Protein AF-A0A497MRI5-F1 (afdb_monomer_lite)

Foldseek 3Di:
DPPVVVVPPDDPDDDDDDAAADAPVRVVCVQVDPPDPPCPPPPRFDKDWDWDWDDDLFKIKTWIWIAGPVPRGIHTHDIDIDTNLPDDADDPPFDFPDAGPNRGTDTDD

Structure (mmCIF, N/CA/C/O backbone):
data_AF-A0A497MRI5-F1
#
_entry.id   AF-A0A497MRI5-F1
#
loop_
_atom_site.group_PDB
_atom_site.id
_atom_site.type_symbol
_atom_site.label_atom_id
_atom_site.label_alt_id
_atom_site.label_comp_id
_atom_site.label_asym_id
_atom_site.label_entity_id
_atom_site.label_seq_id
_atom_site.pdbx_PDB_ins_code
_atom_site.Cartn_x
_atom_site.Cartn_y
_atom_site.Cartn_z
_atom_site.occupancy
_atom_site.B_iso_or_equiv
_atom_site.auth_seq_id
_atom_site.auth_comp_id
_atom_site.auth_asym_id
_atom_site.auth_atom_id
_atom_site.pdbx_PDB_model_num
ATOM 1 N N . MET A 1 1 ? 37.803 -20.830 4.221 1.00 51.84 1 MET A N 1
ATOM 2 C CA . MET A 1 1 ? 37.446 -19.398 4.041 1.00 51.84 1 MET A CA 1
ATOM 3 C C . MET A 1 1 ? 36.395 -18.885 5.052 1.00 51.84 1 MET A C 1
ATOM 5 O O . MET A 1 1 ? 35.611 -18.009 4.712 1.00 51.84 1 MET A O 1
ATOM 9 N N . GLY A 1 2 ? 36.358 -19.383 6.301 1.00 57.72 2 GLY A N 1
ATOM 10 C CA . GLY A 1 2 ? 35.279 -19.055 7.261 1.00 57.72 2 GLY A CA 1
ATOM 11 C C . GLY A 1 2 ? 35.704 -18.328 8.544 1.00 57.72 2 GLY A C 1
ATOM 12 O O . GLY A 1 2 ? 34.885 -17.632 9.135 1.00 57.72 2 GLY A O 1
ATOM 13 N N . LEU A 1 3 ? 36.970 -18.440 8.966 1.00 59.44 3 LEU A N 1
ATOM 14 C CA . LEU A 1 3 ? 37.416 -17.899 10.257 1.00 59.44 3 LEU A CA 1
ATOM 15 C C . LEU A 1 3 ? 37.659 -16.377 10.224 1.00 59.44 3 LEU A C 1
ATOM 17 O O . LEU A 1 3 ? 37.223 -15.681 11.131 1.00 59.44 3 LEU A O 1
ATOM 21 N N . LEU A 1 4 ? 38.257 -15.832 9.153 1.00 57.69 4 LEU A N 1
ATOM 22 C CA . LEU A 1 4 ? 38.588 -14.396 9.061 1.00 57.69 4 LEU A CA 1
ATOM 23 C C . LEU A 1 4 ? 37.367 -13.466 8.913 1.00 57.69 4 LEU A C 1
ATOM 25 O O . LEU A 1 4 ? 37.407 -12.326 9.365 1.00 57.69 4 LEU A O 1
ATOM 29 N N . ARG A 1 5 ? 36.263 -13.929 8.306 1.00 56.47 5 ARG A N 1
ATOM 30 C CA . ARG A 1 5 ? 35.058 -13.095 8.094 1.00 56.47 5 ARG A CA 1
ATOM 31 C C . ARG A 1 5 ? 34.326 -12.754 9.394 1.00 56.47 5 ARG A C 1
ATOM 33 O O . ARG A 1 5 ? 33.624 -11.749 9.445 1.00 56.47 5 ARG A O 1
ATOM 40 N N . ARG A 1 6 ? 34.490 -13.574 10.437 1.00 55.78 6 ARG A N 1
ATOM 41 C CA . ARG A 1 6 ? 33.770 -13.443 11.711 1.00 55.78 6 ARG A CA 1
ATOM 42 C C . ARG A 1 6 ? 34.380 -12.383 12.640 1.00 55.78 6 ARG A C 1
ATOM 44 O O . ARG A 1 6 ? 33.650 -11.802 13.431 1.00 55.78 6 ARG A O 1
ATOM 51 N N . PHE A 1 7 ? 35.674 -12.086 12.493 1.00 58.25 7 PHE A N 1
ATOM 52 C CA . PHE A 1 7 ? 36.397 -11.108 13.322 1.00 58.25 7 PHE A CA 1
ATOM 53 C C . PHE A 1 7 ? 36.342 -9.664 12.797 1.00 58.25 7 PHE A C 1
ATOM 55 O O . PHE A 1 7 ? 36.691 -8.739 13.517 1.00 58.25 7 PHE A O 1
ATOM 62 N N . ILE A 1 8 ? 35.880 -9.456 11.561 1.00 62.56 8 ILE A N 1
ATOM 63 C CA . ILE A 1 8 ? 35.931 -8.158 10.862 1.00 62.56 8 ILE A CA 1
ATOM 64 C C . ILE A 1 8 ? 34.551 -7.481 10.729 1.00 62.56 8 ILE A C 1
ATOM 66 O O . ILE A 1 8 ? 34.425 -6.424 10.119 1.00 62.56 8 ILE A O 1
ATOM 70 N N . GLY A 1 9 ? 33.490 -8.051 11.317 1.00 60.62 9 GLY A N 1
ATOM 71 C CA . GLY A 1 9 ? 32.158 -7.420 11.331 1.00 60.62 9 GLY A CA 1
ATOM 72 C C . GLY A 1 9 ? 31.563 -7.166 9.938 1.00 60.62 9 GLY A C 1
ATOM 73 O O . GLY A 1 9 ? 30.596 -6.420 9.796 1.00 60.62 9 GLY A O 1
ATOM 74 N N . TRP A 1 10 ? 32.128 -7.775 8.892 1.00 63.03 10 TRP A N 1
ATOM 75 C CA . TRP A 1 10 ? 31.765 -7.507 7.507 1.00 63.03 10 TRP A CA 1
ATOM 76 C C . TRP A 1 10 ? 30.612 -8.410 7.080 1.00 63.03 10 TRP A C 1
ATOM 78 O O . TRP A 1 10 ? 30.766 -9.356 6.303 1.00 63.03 10 TRP A O 1
ATOM 88 N N . SER A 1 11 ? 29.428 -8.108 7.606 1.00 69.56 11 SER A N 1
ATOM 89 C CA . SER A 1 11 ? 28.192 -8.449 6.916 1.00 69.56 11 SER A CA 1
ATOM 90 C C . SER A 1 11 ? 27.998 -7.453 5.761 1.00 69.56 11 SER A C 1
ATOM 92 O O . SER A 1 11 ? 28.283 -6.259 5.910 1.00 69.56 11 SER A O 1
ATOM 94 N N . PRO A 1 12 ? 27.578 -7.900 4.565 1.00 76.81 12 PRO A N 1
ATOM 95 C CA . PRO A 1 12 ? 27.206 -6.968 3.511 1.00 76.81 12 PRO A CA 1
ATOM 96 C C . PRO A 1 12 ? 26.061 -6.092 4.027 1.00 76.81 12 PRO A C 1
ATOM 98 O O . PRO A 1 12 ? 25.028 -6.602 4.463 1.00 76.81 12 PRO A O 1
ATOM 101 N N . LYS A 1 13 ? 26.258 -4.768 4.008 1.00 80.12 13 LYS A N 1
ATOM 102 C CA . LYS A 1 13 ? 25.221 -3.824 4.436 1.00 80.12 13 LYS A CA 1
ATOM 103 C C . LYS A 1 13 ? 23.958 -4.054 3.592 1.00 80.12 13 LYS A C 1
ATOM 105 O O . LYS A 1 13 ? 24.081 -4.190 2.370 1.00 80.12 13 LYS A O 1
ATOM 110 N N . PRO A 1 14 ? 22.762 -4.082 4.204 1.00 84.56 14 PRO A N 1
ATOM 111 C CA . PRO A 1 14 ? 21.521 -4.240 3.460 1.00 84.56 14 PRO A CA 1
ATOM 112 C C . PRO A 1 14 ? 21.411 -3.138 2.400 1.00 84.56 14 PRO A C 1
ATOM 114 O O . PRO A 1 14 ? 21.578 -1.952 2.694 1.00 84.56 14 PRO A O 1
ATOM 117 N N . ARG A 1 15 ? 21.161 -3.529 1.147 1.00 83.00 15 ARG A N 1
ATOM 118 C CA . ARG A 1 15 ? 20.948 -2.584 0.045 1.00 83.00 15 ARG A CA 1
ATOM 119 C C . ARG A 1 15 ? 19.470 -2.221 0.020 1.00 83.00 15 ARG A C 1
ATOM 121 O O . ARG A 1 15 ? 18.628 -3.073 -0.241 1.00 83.00 15 ARG A O 1
ATOM 128 N N . ILE A 1 16 ? 19.157 -0.960 0.301 1.00 84.12 16 ILE A N 1
ATOM 129 C CA . ILE A 1 16 ? 17.787 -0.452 0.209 1.00 84.12 16 ILE A CA 1
ATOM 130 C C . ILE A 1 16 ? 17.497 -0.159 -1.263 1.00 84.12 16 ILE A C 1
ATOM 132 O O . ILE A 1 16 ? 18.131 0.716 -1.856 1.00 84.12 16 ILE A O 1
ATOM 136 N N . ALA A 1 17 ? 16.543 -0.881 -1.849 1.00 81.00 17 ALA A N 1
ATOM 137 C CA . ALA A 1 17 ? 16.030 -0.557 -3.173 1.00 81.00 17 ALA A CA 1
ATOM 138 C C . ALA A 1 17 ? 15.323 0.807 -3.124 1.00 81.00 17 ALA A C 1
ATOM 140 O O . ALA A 1 17 ? 14.492 1.054 -2.248 1.00 81.00 17 ALA A O 1
ATOM 141 N N . ARG A 1 18 ? 15.673 1.707 -4.047 1.00 82.94 18 ARG A N 1
ATOM 142 C CA . ARG A 1 18 ? 15.008 3.004 -4.200 1.00 82.94 18 ARG A CA 1
ATOM 143 C C . ARG A 1 18 ? 14.153 2.970 -5.454 1.00 82.94 18 ARG A C 1
ATOM 145 O O . ARG A 1 18 ? 14.677 2.765 -6.544 1.00 82.94 18 ARG A O 1
ATOM 152 N N . THR A 1 19 ? 12.861 3.200 -5.281 1.00 84.56 19 THR A N 1
ATOM 153 C CA . THR A 1 19 ? 11.894 3.233 -6.378 1.00 84.56 19 THR A CA 1
ATOM 154 C C . THR A 1 19 ? 11.515 4.686 -6.655 1.00 84.56 19 THR A C 1
ATOM 156 O O . THR A 1 19 ? 11.146 5.387 -5.707 1.00 84.56 19 THR A O 1
ATOM 159 N N . PRO A 1 20 ? 11.619 5.174 -7.903 1.00 87.44 20 PRO A N 1
ATOM 160 C CA . PRO A 1 20 ? 11.200 6.530 -8.232 1.00 87.44 20 PRO A CA 1
ATOM 161 C C . PRO A 1 20 ? 9.675 6.671 -8.142 1.00 87.44 20 PRO A C 1
ATOM 163 O O . PRO A 1 20 ? 8.930 5.732 -8.447 1.00 87.44 20 PRO A O 1
ATOM 166 N N . TYR A 1 21 ? 9.225 7.860 -7.735 1.00 88.94 21 TYR A N 1
ATOM 167 C CA . TYR A 1 21 ? 7.825 8.252 -7.868 1.00 88.94 21 TYR A CA 1
ATOM 168 C C . TYR A 1 21 ? 7.581 8.767 -9.281 1.00 88.94 21 TYR A C 1
ATOM 170 O O . TYR A 1 21 ? 8.347 9.601 -9.759 1.00 88.94 21 TYR A O 1
ATOM 178 N N . VAL A 1 22 ? 6.527 8.281 -9.931 1.00 86.38 22 VAL A N 1
ATOM 179 C CA . VAL A 1 22 ? 6.146 8.698 -11.286 1.00 86.38 22 VAL A CA 1
ATOM 180 C C . VAL A 1 22 ? 4.642 8.905 -11.330 1.00 86.38 22 VAL A C 1
ATOM 182 O O . VAL A 1 22 ? 3.881 8.128 -10.754 1.00 86.38 22 VAL A O 1
ATOM 185 N N . SER A 1 23 ? 4.201 9.968 -11.997 1.00 82.75 23 SER A N 1
ATOM 186 C CA . SER A 1 23 ? 2.771 10.222 -12.151 1.00 82.75 23 SER A CA 1
ATOM 187 C C . SER A 1 23 ? 2.142 9.243 -13.148 1.00 82.75 23 SER A C 1
ATOM 189 O O . SER A 1 23 ? 2.774 8.813 -14.113 1.00 82.75 23 SER A O 1
ATOM 191 N N . TYR A 1 24 ? 0.868 8.898 -12.951 1.00 77.69 24 TYR A N 1
ATOM 192 C CA . TYR A 1 24 ? 0.168 8.008 -13.882 1.00 77.69 24 TYR A CA 1
ATOM 193 C C . TYR A 1 24 ? 0.127 8.578 -15.309 1.00 77.69 24 TYR A C 1
ATOM 195 O O . TYR A 1 24 ? 0.342 7.845 -16.268 1.00 77.69 24 TYR A O 1
ATOM 203 N N . SER A 1 25 ? -0.079 9.891 -15.459 1.00 76.81 25 SER A N 1
ATOM 204 C CA . SER A 1 25 ? -0.092 10.551 -16.769 1.00 76.81 25 SER A CA 1
ATOM 205 C C . SER A 1 25 ? 1.253 10.451 -17.487 1.00 76.81 25 SER A C 1
ATOM 207 O O . SER A 1 25 ? 1.282 10.276 -18.699 1.00 76.81 25 SER A O 1
ATOM 209 N N . GLU A 1 26 ? 2.366 10.519 -16.763 1.00 75.94 26 GLU A N 1
ATOM 210 C CA . GLU A 1 26 ? 3.705 10.344 -17.324 1.00 75.94 26 GLU A CA 1
ATOM 211 C C . GLU A 1 26 ? 3.943 8.907 -17.804 1.00 75.94 26 GLU A C 1
ATOM 213 O O . GLU A 1 26 ? 4.481 8.712 -18.896 1.00 75.94 26 GLU A O 1
ATOM 218 N N . LEU A 1 27 ? 3.453 7.900 -17.069 1.00 73.31 27 LEU A N 1
ATOM 219 C CA . LEU A 1 27 ? 3.475 6.513 -17.547 1.00 73.31 27 LEU A CA 1
ATOM 220 C C . LEU A 1 27 ? 2.604 6.320 -18.787 1.00 73.31 27 LEU A C 1
ATOM 222 O O . LEU A 1 27 ? 3.075 5.741 -19.760 1.00 73.31 27 LEU A O 1
ATOM 226 N N . VAL A 1 28 ? 1.380 6.857 -18.785 1.00 69.31 28 VAL A N 1
ATOM 227 C CA . VAL A 1 28 ? 0.452 6.766 -19.923 1.00 69.31 28 VAL A CA 1
ATOM 228 C C . VAL A 1 28 ? 1.018 7.458 -21.163 1.00 69.31 28 VAL A C 1
ATOM 230 O O . VAL A 1 28 ? 0.940 6.917 -22.260 1.00 69.31 28 VAL A O 1
ATOM 233 N N . ARG A 1 29 ? 1.647 8.629 -21.010 1.00 65.56 29 ARG A N 1
ATOM 234 C CA . ARG A 1 29 ? 2.331 9.328 -22.114 1.00 65.56 29 ARG A CA 1
ATOM 235 C C . ARG A 1 29 ? 3.526 8.542 -22.643 1.00 65.56 29 ARG A C 1
ATOM 237 O O . ARG A 1 29 ? 3.814 8.604 -23.833 1.00 65.56 29 ARG A O 1
ATOM 244 N N . THR A 1 30 ? 4.205 7.803 -21.771 1.00 62.03 30 THR A N 1
ATOM 245 C CA . THR A 1 30 ? 5.318 6.932 -22.160 1.00 62.03 30 THR A CA 1
ATOM 246 C C . THR A 1 30 ? 4.821 5.670 -22.874 1.00 62.03 30 THR A C 1
ATOM 248 O O . THR A 1 30 ? 5.467 5.235 -23.823 1.00 62.03 30 THR A O 1
ATOM 251 N N . SER A 1 31 ? 3.676 5.098 -22.474 1.00 56.06 31 SER A N 1
ATOM 252 C CA . SER A 1 31 ? 3.076 3.928 -23.141 1.00 56.06 31 SER A CA 1
ATOM 253 C C . SER A 1 31 ? 2.355 4.247 -24.442 1.00 56.06 31 SER A C 1
ATOM 255 O O . 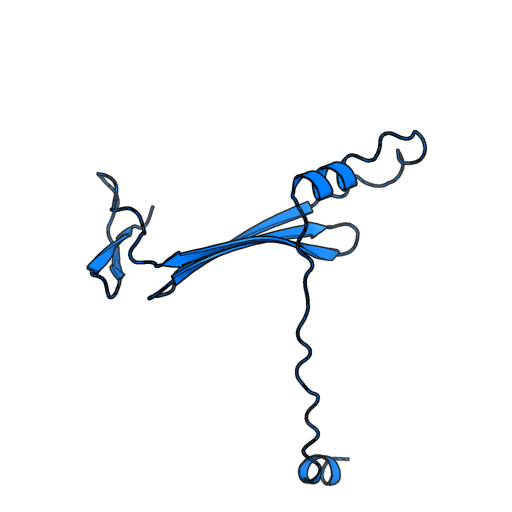SER A 1 31 ? 2.405 3.442 -25.361 1.00 56.06 31 SER A O 1
ATOM 257 N N . LEU A 1 32 ? 1.689 5.400 -24.530 1.00 55.03 32 LEU A N 1
ATOM 258 C CA . LEU A 1 32 ? 0.968 5.828 -25.735 1.00 55.03 32 LEU A CA 1
ATOM 259 C C . LEU A 1 32 ? 1.884 6.478 -26.779 1.00 55.03 32 LEU A C 1
ATOM 261 O O . LEU A 1 32 ? 1.429 6.794 -27.873 1.00 55.03 32 LEU A O 1
ATOM 265 N N . GLY A 1 33 ? 3.164 6.664 -26.450 1.00 48.56 33 GLY A N 1
ATOM 266 C CA . GLY A 1 33 ? 4.120 7.352 -27.298 1.00 48.56 33 GLY A CA 1
ATOM 267 C C . GLY A 1 33 ? 3.863 8.858 -27.345 1.00 48.56 33 GLY A C 1
ATOM 268 O O . GLY A 1 33 ? 2.747 9.352 -27.502 1.00 48.56 33 GLY A O 1
ATOM 269 N N . GLN A 1 34 ? 4.942 9.633 -27.291 1.00 45.69 34 GLN A N 1
ATOM 270 C CA . GLN A 1 34 ? 4.972 10.833 -28.116 1.00 45.69 34 GLN A CA 1
ATOM 271 C C . GLN A 1 34 ? 4.608 10.385 -29.534 1.00 45.69 34 GLN A C 1
ATOM 273 O O . GLN A 1 34 ? 5.297 9.533 -30.088 1.00 45.69 34 GLN A O 1
ATOM 278 N N . PHE A 1 35 ? 3.513 10.905 -30.081 1.00 42.97 35 PHE A N 1
ATOM 279 C CA . PHE A 1 35 ? 3.138 10.722 -31.477 1.00 42.97 35 PHE A CA 1
ATOM 280 C C . PHE A 1 35 ? 4.233 11.330 -32.370 1.00 42.97 35 PHE A C 1
ATOM 282 O O . PHE A 1 35 ? 4.148 12.477 -32.795 1.00 42.97 35 PHE A O 1
ATOM 289 N N . THR A 1 36 ? 5.302 10.580 -32.608 1.00 41.75 36 THR A N 1
ATOM 290 C CA . THR A 1 36 ? 6.237 10.778 -33.709 1.00 41.75 36 THR A CA 1
ATOM 291 C C . THR A 1 36 ? 6.321 9.447 -34.445 1.00 41.75 36 THR A C 1
ATOM 293 O O . THR A 1 36 ? 6.449 8.385 -33.833 1.00 41.75 36 THR A O 1
ATOM 296 N N . GLU A 1 37 ? 6.188 9.495 -35.770 1.00 41.25 37 GLU A N 1
ATOM 297 C CA . GLU A 1 37 ? 5.963 8.347 -36.666 1.00 41.25 37 GLU A CA 1
ATOM 298 C C . GLU A 1 37 ? 7.013 7.216 -36.591 1.00 41.25 37 GLU A C 1
ATOM 300 O O . GLU A 1 37 ? 6.827 6.156 -37.181 1.00 41.25 37 GLU A O 1
ATOM 305 N N . ALA A 1 38 ? 8.101 7.382 -35.836 1.00 40.22 38 ALA A N 1
ATOM 306 C CA . ALA A 1 38 ? 9.193 6.417 -35.741 1.00 40.22 38 ALA A CA 1
ATOM 307 C C . ALA A 1 38 ? 8.992 5.289 -34.699 1.00 40.22 38 ALA A C 1
ATOM 309 O O . ALA A 1 38 ? 9.824 4.385 -34.631 1.00 40.22 38 ALA A O 1
ATOM 310 N N . VAL A 1 39 ? 7.931 5.310 -33.874 1.00 43.81 39 VAL A N 1
ATOM 311 C CA . VAL A 1 39 ? 7.771 4.386 -32.717 1.00 43.81 39 VAL A CA 1
ATOM 312 C C . VAL A 1 39 ? 6.605 3.394 -32.866 1.00 43.81 39 VAL A C 1
ATOM 314 O O . VAL A 1 39 ? 6.281 2.669 -31.933 1.00 43.81 39 VAL A O 1
ATOM 317 N N . VAL A 1 40 ? 6.014 3.259 -34.056 1.00 40.62 40 VAL A N 1
ATOM 318 C CA . VAL A 1 40 ? 4.944 2.266 -34.321 1.00 40.62 40 VAL A CA 1
ATOM 319 C C . VAL A 1 40 ? 5.428 0.806 -34.155 1.00 40.62 40 VAL A C 1
ATOM 321 O O . VAL A 1 40 ? 4.623 -0.115 -34.064 1.00 40.62 40 VAL A O 1
ATOM 324 N N . SER A 1 41 ? 6.740 0.561 -34.029 1.00 39.31 41 SER A N 1
ATOM 325 C CA . SER A 1 41 ? 7.311 -0.781 -33.818 1.00 39.31 41 SER A CA 1
ATOM 326 C C . SER A 1 41 ? 7.621 -1.143 -32.357 1.00 39.31 41 SER A C 1
ATOM 328 O O . SER A 1 41 ? 8.034 -2.275 -32.083 1.00 39.31 41 SER A O 1
ATOM 330 N N . ARG A 1 42 ? 7.442 -0.231 -31.389 1.00 43.56 42 ARG A N 1
ATOM 331 C CA . ARG A 1 42 ? 7.757 -0.517 -29.981 1.00 43.56 42 ARG A CA 1
ATOM 332 C C . ARG A 1 42 ? 6.487 -0.949 -29.260 1.00 43.56 42 ARG A C 1
ATOM 334 O O . ARG A 1 42 ? 5.654 -0.110 -28.950 1.00 43.56 42 ARG A O 1
ATOM 341 N N . ARG A 1 43 ? 6.373 -2.267 -29.028 1.00 47.72 43 ARG A N 1
ATOM 342 C CA . ARG A 1 43 ? 5.359 -2.942 -28.191 1.00 47.72 43 ARG A CA 1
ATOM 343 C C . ARG A 1 43 ? 4.740 -1.974 -27.185 1.00 47.72 43 ARG A C 1
ATOM 345 O O . ARG A 1 43 ? 5.480 -1.464 -26.342 1.00 47.72 43 ARG A O 1
ATOM 352 N N . GLU A 1 44 ? 3.426 -1.775 -27.273 1.00 55.62 44 GLU A N 1
ATOM 353 C CA . GLU A 1 44 ? 2.615 -1.115 -26.247 1.00 55.62 44 GLU A CA 1
ATOM 354 C C . GLU A 1 44 ? 3.132 -1.556 -24.876 1.00 55.62 44 GLU A C 1
ATOM 356 O O . GLU A 1 44 ? 3.050 -2.739 -24.519 1.00 55.62 44 GLU A O 1
ATOM 361 N N . SER A 1 45 ? 3.790 -0.655 -24.144 1.00 60.81 45 SER A N 1
ATOM 362 C CA . SER A 1 45 ? 4.354 -1.016 -22.850 1.00 60.81 45 SER A CA 1
ATOM 363 C C . SER A 1 45 ? 3.192 -1.220 -21.890 1.00 60.81 45 SER A C 1
ATOM 365 O O . SER A 1 45 ? 2.631 -0.288 -21.321 1.00 60.81 45 SER A O 1
ATOM 367 N N . SER A 1 46 ? 2.786 -2.480 -21.763 1.00 78.94 46 SER A N 1
ATOM 368 C CA . SER A 1 46 ? 1.759 -2.898 -20.826 1.00 78.94 46 SER A CA 1
ATOM 369 C C . SER A 1 46 ? 2.303 -2.733 -19.412 1.00 78.94 46 SER A C 1
ATOM 371 O O . SER A 1 46 ? 3.377 -3.242 -19.079 1.00 78.94 46 SER A O 1
ATOM 373 N N . PHE A 1 47 ? 1.565 -2.009 -18.578 1.00 85.94 47 PHE A N 1
ATOM 374 C CA . PHE A 1 47 ? 1.891 -1.837 -17.169 1.00 85.94 47 PHE A CA 1
ATOM 375 C C . PHE A 1 47 ? 1.015 -2.750 -16.319 1.00 85.94 47 PHE A C 1
ATOM 377 O O . PHE A 1 47 ? -0.210 -2.706 -16.404 1.00 85.94 47 PHE A O 1
ATOM 384 N N . PHE A 1 48 ? 1.641 -3.535 -15.446 1.00 89.88 48 PHE A N 1
ATOM 385 C CA . PHE A 1 48 ? 0.934 -4.248 -14.390 1.00 89.88 48 PHE A CA 1
ATOM 386 C C . PHE A 1 48 ? 0.841 -3.351 -13.155 1.00 89.88 48 PHE A C 1
ATOM 388 O O . PHE A 1 48 ? 1.855 -3.054 -12.515 1.00 89.88 48 PHE A O 1
ATOM 395 N N . VAL A 1 49 ? -0.368 -2.874 -12.858 1.00 91.69 49 VAL A N 1
ATOM 396 C CA . VAL A 1 49 ? -0.638 -1.942 -11.756 1.00 91.69 49 VAL A CA 1
ATOM 397 C C . VAL A 1 49 ? -1.180 -2.705 -10.554 1.00 91.69 49 VAL A C 1
ATOM 399 O O . VAL A 1 49 ? -2.129 -3.474 -10.676 1.00 91.69 49 VAL A O 1
ATOM 402 N N . VAL A 1 50 ? -0.593 -2.464 -9.383 1.00 94.81 50 VAL A N 1
ATOM 403 C CA . VAL A 1 50 ? -0.958 -3.124 -8.127 1.00 94.81 50 VAL A CA 1
ATOM 404 C C . VAL A 1 50 ? -1.295 -2.080 -7.076 1.00 94.81 50 VAL A C 1
ATOM 406 O O . VAL A 1 50 ? -0.494 -1.191 -6.787 1.00 94.81 50 VAL A O 1
ATOM 409 N N . ALA A 1 51 ? -2.466 -2.229 -6.460 1.00 95.12 51 ALA A N 1
ATOM 410 C CA . ALA A 1 51 ? -2.802 -1.572 -5.207 1.00 95.12 51 ALA A CA 1
ATOM 411 C C . ALA A 1 51 ? -2.572 -2.564 -4.061 1.00 95.12 51 ALA A C 1
ATOM 413 O O . ALA A 1 51 ? -3.310 -3.535 -3.915 1.00 95.12 51 ALA A O 1
ATOM 414 N N . SER A 1 52 ? -1.538 -2.325 -3.259 1.00 95.81 52 SER A N 1
ATOM 415 C CA . SER A 1 52 ? -1.268 -3.106 -2.053 1.00 95.81 52 SER A CA 1
ATOM 416 C C . SER A 1 52 ? -1.763 -2.341 -0.835 1.00 95.81 52 SER A C 1
ATOM 418 O O . SER A 1 52 ? -1.329 -1.211 -0.589 1.00 95.81 52 SER A O 1
ATOM 420 N N . VAL A 1 53 ? -2.690 -2.947 -0.093 1.00 94.19 53 VAL A N 1
ATOM 421 C CA . VAL A 1 53 ? -3.295 -2.357 1.102 1.00 94.19 53 VAL A CA 1
ATOM 422 C C . VAL A 1 53 ? -2.924 -3.193 2.313 1.00 94.19 53 VAL A C 1
ATOM 424 O O . VAL A 1 53 ? -3.216 -4.382 2.380 1.00 94.19 53 VAL A O 1
ATOM 427 N N . GLU A 1 54 ? -2.316 -2.540 3.293 1.00 91.75 54 GLU A N 1
ATOM 428 C CA . GLU A 1 54 ? -2.005 -3.122 4.589 1.00 91.75 54 GLU A CA 1
ATOM 429 C C . GLU A 1 54 ? -2.849 -2.434 5.661 1.00 91.75 54 GLU A C 1
ATOM 431 O O . GLU A 1 54 ? -2.784 -1.210 5.851 1.00 91.75 54 GLU A O 1
ATOM 436 N N . LEU A 1 55 ? -3.637 -3.233 6.378 1.00 87.56 55 LEU A N 1
ATOM 437 C CA . LEU A 1 55 ? -4.397 -2.785 7.534 1.00 87.56 55 LEU A CA 1
ATOM 438 C C . LEU A 1 55 ? -3.602 -3.065 8.810 1.00 87.56 55 LEU A C 1
ATOM 440 O O . LEU A 1 55 ? -3.635 -4.165 9.351 1.00 87.56 55 LEU A O 1
ATOM 444 N N . GLY A 1 56 ? -2.906 -2.046 9.307 1.00 86.25 56 GLY A N 1
ATOM 445 C CA . GLY A 1 56 ? -2.282 -2.088 10.623 1.00 86.25 56 GLY A CA 1
ATOM 446 C C . GLY A 1 56 ? -3.205 -1.555 11.721 1.00 86.25 56 GLY A C 1
ATOM 447 O O . GLY A 1 56 ? -4.169 -0.826 11.465 1.00 86.25 56 GLY A O 1
ATOM 448 N N . ASN A 1 57 ? -2.848 -1.833 12.976 1.00 84.31 57 ASN A N 1
ATOM 449 C CA . ASN A 1 57 ? -3.587 -1.341 14.146 1.00 84.31 57 ASN A CA 1
ATOM 450 C C . ASN A 1 57 ? -3.696 0.194 14.179 1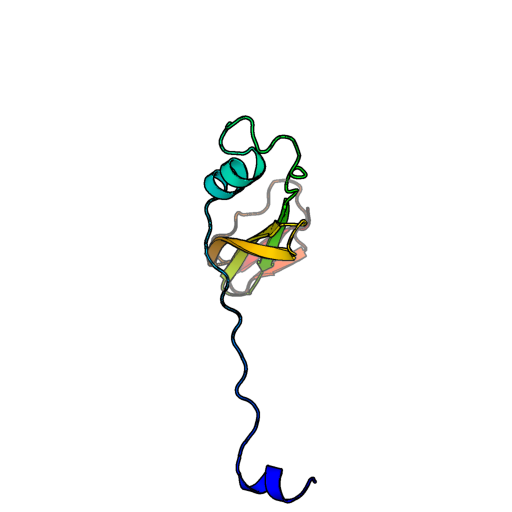.00 84.31 57 ASN A C 1
ATOM 452 O O . ASN A 1 57 ? -4.772 0.744 14.417 1.00 84.31 57 ASN A O 1
ATOM 456 N N . THR A 1 58 ? -2.586 0.894 13.929 1.00 86.31 58 THR A N 1
ATOM 457 C CA . THR A 1 58 ? -2.525 2.363 14.020 1.00 86.31 58 THR A CA 1
ATOM 458 C C . THR A 1 58 ? -2.735 3.036 12.673 1.00 86.31 58 THR A C 1
ATOM 460 O O . THR A 1 58 ? -3.430 4.050 12.591 1.00 86.31 58 THR A O 1
ATOM 463 N N . THR A 1 59 ? -2.129 2.493 11.617 1.00 91.69 59 THR A N 1
ATOM 464 C CA . THR A 1 59 ? -2.206 3.065 10.273 1.00 91.69 59 THR A CA 1
ATOM 465 C C . THR A 1 59 ? -2.658 2.039 9.260 1.00 91.69 59 THR A C 1
ATOM 467 O O . THR A 1 59 ? -2.146 0.924 9.245 1.00 91.69 59 THR A O 1
ATOM 470 N N . THR A 1 60 ? -3.517 2.471 8.350 1.00 91.44 60 THR A N 1
ATOM 471 C CA . THR A 1 60 ? -3.765 1.789 7.087 1.00 91.44 60 THR A CA 1
ATOM 472 C C . THR A 1 60 ? -2.861 2.415 6.038 1.00 91.44 60 THR A C 1
ATOM 474 O O . THR A 1 60 ? -2.811 3.645 5.904 1.00 91.44 60 THR A O 1
ATOM 477 N N . LYS A 1 61 ? -2.109 1.587 5.319 1.00 94.94 61 LYS A N 1
ATOM 478 C CA . LYS A 1 61 ? -1.222 2.033 4.245 1.00 94.94 61 LYS A CA 1
ATOM 479 C C . LYS A 1 61 ? -1.715 1.455 2.930 1.00 94.94 61 LYS A C 1
ATOM 481 O O . LYS A 1 61 ? -2.051 0.281 2.863 1.00 94.94 61 LYS A O 1
ATOM 486 N N . CYS A 1 62 ? -1.740 2.284 1.898 1.00 95.62 62 CYS A N 1
ATOM 487 C CA . CYS A 1 62 ? -1.965 1.859 0.527 1.00 95.62 62 CYS A CA 1
ATOM 488 C C . CYS A 1 62 ? -0.786 2.323 -0.323 1.00 95.62 62 CYS A C 1
ATOM 490 O O . CYS A 1 62 ? -0.396 3.495 -0.270 1.00 95.62 62 CYS A O 1
ATOM 492 N N . ILE A 1 63 ? -0.209 1.396 -1.077 1.00 95.81 63 ILE A N 1
ATOM 493 C CA . ILE A 1 63 ? 0.839 1.648 -2.057 1.00 95.81 63 ILE A CA 1
ATOM 494 C C . ILE A 1 63 ? 0.282 1.277 -3.425 1.00 95.81 63 ILE A C 1
ATOM 496 O O . ILE A 1 63 ? -0.108 0.133 -3.646 1.00 95.81 63 ILE A O 1
ATOM 500 N N . LEU A 1 64 ? 0.271 2.250 -4.332 1.00 95.44 64 LEU A N 1
ATOM 501 C CA . LEU A 1 64 ? -0.058 2.046 -5.731 1.00 95.44 64 LEU A CA 1
ATOM 502 C C . LEU A 1 64 ? 1.241 2.022 -6.535 1.00 95.44 64 LEU A C 1
ATOM 504 O O . LEU A 1 64 ? 1.940 3.035 -6.606 1.00 95.44 64 LEU A O 1
ATOM 508 N N . SER A 1 65 ? 1.567 0.880 -7.126 1.00 94.00 65 SER A N 1
ATOM 509 C CA . SER A 1 65 ? 2.757 0.696 -7.956 1.00 94.00 65 SER A CA 1
ATOM 510 C C . SER A 1 65 ? 2.388 0.247 -9.365 1.00 94.00 65 SER A C 1
ATOM 512 O O . SER A 1 65 ? 1.343 -0.359 -9.586 1.00 94.00 65 SER A O 1
ATOM 514 N N . ALA A 1 66 ? 3.254 0.550 -10.326 1.00 91.62 66 ALA A N 1
ATOM 515 C CA . ALA A 1 66 ? 3.129 0.101 -11.705 1.00 91.62 66 ALA A CA 1
ATOM 516 C C . ALA A 1 66 ? 4.440 -0.536 -12.148 1.00 91.62 66 ALA A C 1
ATOM 518 O O . ALA A 1 66 ? 5.502 0.050 -11.955 1.00 91.62 66 ALA A O 1
ATOM 519 N N . THR A 1 67 ? 4.374 -1.720 -12.745 1.00 90.50 67 THR A N 1
ATOM 520 C CA . THR A 1 67 ? 5.547 -2.404 -13.297 1.00 90.50 67 THR A CA 1
ATOM 521 C C . THR A 1 67 ? 5.443 -2.443 -14.808 1.00 90.50 67 THR A C 1
ATOM 523 O O . THR A 1 67 ? 4.459 -2.950 -15.341 1.00 90.50 67 THR A O 1
ATOM 526 N N . ASN A 1 68 ? 6.444 -1.898 -15.494 1.00 87.00 68 ASN A N 1
ATOM 527 C CA . ASN A 1 68 ? 6.547 -2.000 -16.942 1.00 87.00 68 ASN A CA 1
ATOM 528 C C . ASN A 1 68 ? 6.914 -3.441 -17.309 1.00 87.00 68 ASN A C 1
ATOM 530 O O . ASN A 1 68 ? 7.975 -3.929 -16.924 1.00 87.00 68 ASN A O 1
ATOM 534 N N . LEU A 1 69 ? 6.051 -4.125 -18.056 1.00 86.56 69 LEU A N 1
ATOM 535 C CA . LEU A 1 69 ? 6.275 -5.521 -18.428 1.00 86.56 69 LEU A CA 1
ATOM 536 C C . LEU A 1 69 ? 7.355 -5.692 -19.507 1.00 86.56 69 LEU A C 1
ATOM 538 O O . LEU A 1 69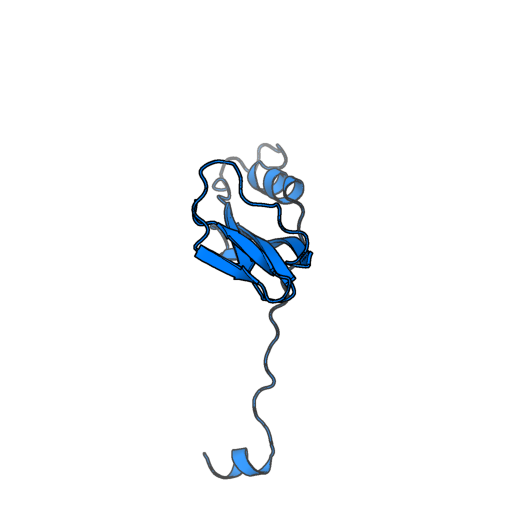 ? 7.843 -6.801 -19.704 1.00 86.56 69 LEU A O 1
ATOM 542 N N . ALA A 1 70 ? 7.758 -4.614 -20.187 1.00 84.19 70 ALA A N 1
ATOM 543 C CA . ALA A 1 70 ? 8.801 -4.666 -21.206 1.00 84.19 70 ALA A CA 1
ATOM 544 C C . ALA A 1 70 ? 10.220 -4.722 -20.614 1.00 84.19 70 ALA A C 1
ATOM 546 O O . ALA A 1 70 ? 11.072 -5.421 -21.156 1.00 84.19 70 ALA A O 1
ATOM 547 N N . ASP A 1 71 ? 10.487 -3.984 -19.530 1.00 85.06 71 ASP A N 1
ATOM 548 C CA . ASP A 1 71 ? 11.817 -3.905 -18.903 1.00 85.06 71 ASP A CA 1
ATOM 549 C C . ASP A 1 71 ? 11.847 -4.333 -17.425 1.00 85.06 71 ASP A C 1
ATOM 551 O O . ASP A 1 71 ? 12.906 -4.313 -16.796 1.00 85.06 71 ASP A O 1
ATOM 555 N N . GLY A 1 72 ? 10.701 -4.730 -16.867 1.00 86.81 72 GLY A N 1
ATOM 556 C CA . GLY A 1 72 ? 10.564 -5.217 -15.496 1.00 86.81 72 GLY A CA 1
ATOM 557 C C . GLY A 1 72 ? 10.719 -4.141 -14.420 1.00 86.81 72 GLY A C 1
ATOM 558 O O . GLY A 1 72 ? 10.789 -4.477 -13.237 1.00 86.81 72 GLY A O 1
ATOM 559 N N . LYS A 1 73 ? 10.794 -2.852 -14.778 1.00 86.62 73 LYS A N 1
ATOM 560 C CA . LYS A 1 73 ? 10.976 -1.782 -13.791 1.00 86.62 73 LYS A CA 1
ATOM 561 C C . LYS A 1 73 ? 9.666 -1.439 -13.097 1.00 86.62 73 LYS A C 1
ATOM 563 O O . LYS A 1 73 ? 8.645 -1.204 -13.743 1.00 86.62 73 LYS A O 1
ATOM 568 N N . THR A 1 74 ? 9.723 -1.349 -11.771 1.00 90.44 74 THR A N 1
ATOM 569 C CA . THR A 1 74 ? 8.606 -0.910 -10.931 1.00 90.44 74 THR A CA 1
ATOM 570 C C . THR A 1 74 ? 8.734 0.569 -10.585 1.00 90.44 74 THR A C 1
ATOM 572 O O . THR A 1 74 ? 9.811 1.057 -10.248 1.00 90.44 74 THR A O 1
ATOM 575 N N . TYR A 1 75 ? 7.604 1.261 -10.616 1.00 90.88 75 TYR A N 1
ATOM 576 C CA . TYR A 1 75 ? 7.440 2.670 -10.295 1.00 90.88 75 TYR A CA 1
ATOM 577 C C . TYR A 1 75 ? 6.401 2.822 -9.190 1.00 90.88 75 TYR A C 1
ATOM 579 O O . TYR A 1 75 ? 5.445 2.045 -9.109 1.00 90.88 75 TYR A O 1
ATOM 587 N N . LEU A 1 76 ? 6.579 3.828 -8.338 1.00 93.12 76 LEU A N 1
ATOM 588 C CA . LEU A 1 76 ? 5.629 4.152 -7.283 1.00 93.12 76 LEU A CA 1
ATOM 589 C C . LEU A 1 76 ? 4.717 5.287 -7.762 1.00 93.12 76 LEU A C 1
ATOM 591 O O . LEU A 1 76 ? 5.184 6.395 -8.001 1.00 93.12 76 LEU A O 1
ATOM 595 N N . LEU A 1 77 ? 3.421 5.023 -7.910 1.00 92.19 77 LEU A N 1
ATOM 596 C CA . LEU A 1 77 ? 2.461 6.034 -8.368 1.00 92.19 77 LEU A CA 1
ATOM 597 C C . LEU A 1 77 ? 1.995 6.910 -7.217 1.00 92.19 77 LEU A C 1
ATOM 599 O O . LEU A 1 77 ? 1.957 8.135 -7.302 1.00 92.19 77 LEU A O 1
ATOM 603 N N . ASN A 1 78 ? 1.612 6.263 -6.122 1.00 93.69 78 ASN A N 1
ATOM 604 C CA . ASN A 1 78 ? 1.135 6.941 -4.935 1.00 93.69 78 ASN A CA 1
ATOM 605 C C . ASN A 1 78 ? 1.389 6.071 -3.708 1.00 93.69 78 ASN A C 1
ATOM 607 O O . ASN A 1 78 ? 1.337 4.841 -3.764 1.00 93.69 78 ASN A O 1
ATOM 611 N N . LYS A 1 79 ? 1.619 6.726 -2.577 1.00 93.94 79 LYS A N 1
ATOM 612 C CA . LYS A 1 79 ? 1.573 6.098 -1.267 1.00 93.94 79 LYS A CA 1
ATOM 613 C C . LYS A 1 79 ? 0.697 6.951 -0.369 1.00 93.94 79 LYS A C 1
ATOM 615 O O . LYS A 1 79 ? 1.028 8.097 -0.084 1.00 93.94 79 LYS A O 1
ATOM 620 N N . THR A 1 80 ? -0.372 6.357 0.137 1.00 94.56 80 THR A N 1
ATOM 621 C CA . THR A 1 80 ? -1.259 7.003 1.098 1.00 94.56 80 THR A CA 1
ATOM 622 C C . THR A 1 80 ? -1.183 6.273 2.428 1.00 94.56 80 THR A C 1
ATOM 624 O O . THR A 1 80 ? -1.313 5.052 2.502 1.00 94.56 80 THR A O 1
ATOM 627 N N . VAL A 1 81 ? -0.973 7.030 3.501 1.00 95.00 81 VAL A N 1
ATOM 628 C CA . VAL A 1 81 ? -1.010 6.525 4.874 1.00 95.00 81 VAL A CA 1
ATOM 629 C C . VAL A 1 81 ? -2.088 7.288 5.617 1.00 95.00 81 VAL A C 1
ATOM 631 O O . VAL A 1 81 ? -2.068 8.516 5.656 1.00 95.00 81 VAL A O 1
ATOM 634 N N . ARG A 1 82 ? -3.028 6.564 6.219 1.00 91.88 82 ARG A N 1
ATOM 635 C CA . ARG A 1 82 ? -4.073 7.138 7.069 1.00 91.88 82 ARG A CA 1
ATOM 636 C C . ARG A 1 82 ? -4.094 6.439 8.415 1.00 91.88 82 ARG A C 1
ATOM 638 O O . ARG A 1 82 ? -3.718 5.275 8.516 1.00 91.88 82 ARG A O 1
ATOM 645 N N . LEU A 1 83 ? -4.528 7.144 9.458 1.00 90.25 83 LEU A N 1
ATOM 646 C CA . LEU A 1 83 ? -4.764 6.503 10.750 1.00 90.25 83 LEU A CA 1
ATOM 647 C C . LEU A 1 83 ? -5.988 5.592 10.633 1.00 90.25 83 LEU A C 1
ATOM 649 O O . LEU A 1 83 ? -7.041 6.031 10.171 1.00 90.25 83 LEU A O 1
ATOM 653 N N . THR A 1 84 ? -5.865 4.349 11.094 1.00 87.81 84 THR A N 1
ATOM 654 C CA . THR A 1 84 ? -6.917 3.326 10.983 1.00 87.81 84 THR A CA 1
ATOM 655 C C . THR A 1 84 ? -8.197 3.741 11.717 1.00 87.81 84 THR A C 1
ATOM 657 O O . THR A 1 84 ? -9.302 3.398 11.306 1.00 87.81 84 THR A O 1
ATOM 660 N N . LYS A 1 85 ? -8.090 4.586 12.752 1.00 86.38 85 LYS A N 1
ATOM 661 C CA . LYS A 1 85 ? -9.260 5.149 13.449 1.00 86.38 85 LYS A CA 1
ATOM 662 C C . LYS A 1 85 ? -10.197 5.968 12.544 1.00 86.38 85 LYS A C 1
ATOM 664 O O . LYS A 1 85 ? -11.369 6.116 12.872 1.00 86.38 85 LYS A O 1
ATOM 669 N N . HIS A 1 86 ? -9.701 6.484 11.414 1.00 85.56 86 HIS A N 1
ATOM 670 C CA . HIS A 1 86 ? -10.478 7.271 10.447 1.00 85.56 86 HIS A CA 1
ATOM 671 C C . HIS A 1 86 ? -11.113 6.427 9.332 1.00 85.56 86 HIS A C 1
ATOM 673 O O . HIS A 1 86 ? -11.622 6.986 8.362 1.00 85.56 86 HIS A O 1
ATOM 679 N N . VAL A 1 87 ? -11.094 5.095 9.441 1.00 83.19 87 VAL A N 1
ATOM 680 C CA . VAL A 1 87 ? -11.854 4.219 8.537 1.00 83.19 87 VAL A CA 1
ATOM 681 C C . VAL A 1 87 ? -13.352 4.563 8.628 1.00 83.19 87 VAL A C 1
ATOM 683 O O . VAL A 1 87 ? -13.827 5.117 9.624 1.00 83.19 87 VAL A O 1
ATOM 686 N N . ARG A 1 88 ? -14.128 4.305 7.575 1.00 87.94 88 ARG A N 1
ATOM 687 C CA . ARG A 1 88 ? -15.583 4.524 7.615 1.00 87.94 88 ARG A CA 1
ATOM 688 C C . ARG A 1 88 ? -16.265 3.542 8.586 1.00 87.94 88 ARG A C 1
ATOM 690 O O . ARG A 1 88 ? -15.701 2.487 8.859 1.00 87.94 88 ARG A O 1
ATOM 697 N N . PRO A 1 89 ? -17.443 3.857 9.146 1.00 88.06 89 PRO A N 1
ATOM 698 C CA . PRO A 1 89 ? -18.249 2.842 9.826 1.00 88.06 89 PRO A CA 1
ATOM 699 C C . PRO A 1 89 ? -18.771 1.769 8.839 1.00 88.06 89 PRO A C 1
ATOM 701 O O . PRO A 1 89 ? -18.784 2.024 7.623 1.00 88.06 89 PRO A O 1
ATOM 704 N N . PRO A 1 90 ? -19.201 0.595 9.344 1.00 90.69 90 PRO A N 1
ATOM 705 C CA . PRO A 1 90 ? -19.948 -0.403 8.574 1.00 90.69 90 PRO A CA 1
ATOM 706 C C . PRO A 1 90 ? -21.151 0.214 7.851 1.00 90.69 90 PRO A C 1
ATOM 708 O O . PRO A 1 90 ? -21.820 1.092 8.400 1.00 90.69 90 PRO A O 1
ATOM 711 N N . LYS A 1 91 ? -21.436 -0.228 6.623 1.00 91.38 91 LYS A N 1
ATOM 712 C CA . LYS A 1 91 ? -22.707 0.086 5.950 1.00 91.38 91 LYS A CA 1
ATOM 713 C C . LYS A 1 91 ? -23.815 -0.833 6.481 1.00 91.38 91 LYS A C 1
ATOM 715 O O . LYS A 1 91 ? -23.509 -1.917 6.983 1.00 91.38 91 LYS A O 1
ATOM 720 N N . PRO A 1 92 ? -25.097 -0.448 6.342 1.00 91.75 92 PRO A N 1
ATOM 721 C CA . PRO A 1 92 ? -26.206 -1.349 6.636 1.00 91.75 92 PRO A CA 1
ATOM 722 C C . PRO A 1 92 ? -26.053 -2.674 5.875 1.00 91.75 92 PRO A C 1
ATOM 724 O O . PRO A 1 92 ? -25.840 -2.663 4.665 1.00 91.75 92 PRO A O 1
ATOM 727 N N . GLY A 1 93 ? -26.139 -3.796 6.592 1.00 91.06 93 GLY A N 1
ATOM 728 C CA . GLY A 1 93 ? -26.013 -5.144 6.026 1.00 91.06 93 GLY A CA 1
ATOM 729 C C . GLY A 1 93 ? -24.589 -5.707 5.941 1.00 91.06 93 GLY A C 1
ATOM 730 O O . GLY A 1 93 ? -24.443 -6.882 5.624 1.00 91.06 93 GLY A O 1
ATOM 731 N N . GLU A 1 94 ? -23.543 -4.932 6.249 1.00 92.00 94 GLU A N 1
ATOM 732 C CA . GLU A 1 94 ? -22.171 -5.459 6.272 1.00 92.00 94 GLU A CA 1
ATOM 733 C C . GLU A 1 94 ? -21.900 -6.287 7.534 1.00 92.00 94 GLU A C 1
ATOM 735 O O . GLU A 1 94 ? -22.209 -5.868 8.654 1.00 92.00 94 GLU 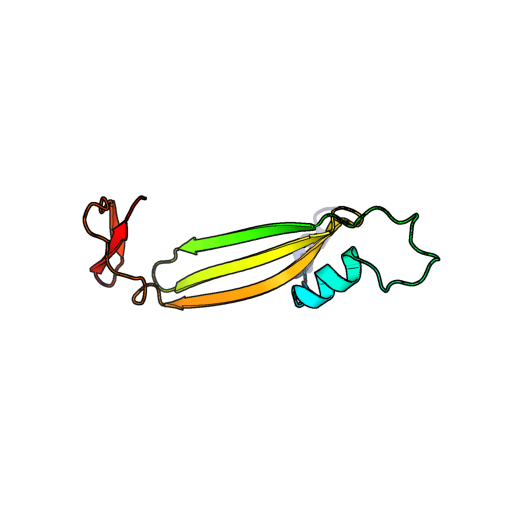A O 1
ATOM 740 N N . GLN A 1 95 ? -21.261 -7.446 7.364 1.00 93.50 95 GLN A N 1
ATOM 741 C CA . GLN A 1 95 ? -20.883 -8.297 8.484 1.00 93.50 95 GLN A CA 1
ATOM 742 C C . GLN A 1 95 ? -19.642 -7.739 9.184 1.00 93.50 95 GLN A C 1
ATOM 744 O O . GLN A 1 95 ? -18.581 -7.559 8.583 1.00 93.50 95 GLN A O 1
ATOM 749 N N . ILE A 1 96 ? -19.766 -7.503 10.488 1.00 92.88 96 ILE A N 1
ATOM 750 C CA . ILE A 1 96 ? -18.648 -7.100 11.340 1.00 92.88 96 ILE A CA 1
ATOM 751 C C . ILE A 1 96 ? -17.892 -8.358 11.767 1.00 92.88 96 ILE A C 1
ATOM 753 O O . ILE A 1 96 ? -18.469 -9.240 12.398 1.00 92.88 96 ILE A O 1
ATOM 757 N N . PHE A 1 97 ? -16.596 -8.419 11.468 1.00 91.62 97 PHE A N 1
ATOM 758 C CA . PHE A 1 97 ? -15.744 -9.549 11.866 1.00 91.62 97 PHE A CA 1
ATOM 759 C C . PHE A 1 97 ? -14.809 -9.219 13.031 1.00 91.62 97 PHE A C 1
ATOM 761 O O . PHE A 1 97 ? -14.245 -10.113 13.657 1.00 91.62 97 PHE A O 1
ATOM 768 N N . GLY A 1 98 ? -14.609 -7.934 13.323 1.00 88.38 98 GLY A N 1
ATOM 769 C CA . GLY A 1 98 ? -13.666 -7.517 14.348 1.00 88.38 98 GLY A CA 1
ATOM 770 C C . GLY A 1 98 ? -13.691 -6.024 14.626 1.00 88.38 98 GLY A C 1
ATOM 771 O O . GLY A 1 98 ? -14.394 -5.244 13.978 1.00 88.38 98 GLY A O 1
ATOM 772 N N . LYS A 1 99 ? -12.902 -5.622 15.625 1.00 87.81 99 LYS A N 1
ATOM 773 C CA . LYS A 1 99 ? -12.721 -4.225 16.024 1.00 87.81 99 LYS A CA 1
ATOM 774 C C . LYS A 1 99 ? -11.240 -3.926 16.212 1.00 87.81 99 LYS A C 1
ATOM 776 O O . LYS A 1 99 ? -10.485 -4.749 16.718 1.00 87.81 99 LYS A O 1
ATOM 781 N N . THR A 1 100 ? -10.832 -2.726 15.823 1.00 81.19 100 THR A N 1
ATOM 782 C CA . THR A 1 100 ? -9.488 -2.206 16.114 1.00 81.19 100 THR A CA 1
ATOM 783 C C . THR A 1 100 ? -9.351 -1.839 17.597 1.00 81.19 100 THR A C 1
ATOM 785 O O . THR A 1 100 ? -10.350 -1.699 18.305 1.00 81.19 100 THR A O 1
ATOM 788 N N . LEU A 1 101 ? -8.123 -1.562 18.055 1.00 82.12 101 LEU A N 1
ATOM 789 C CA . LEU A 1 101 ? -7.856 -1.033 19.407 1.00 82.12 101 LEU A CA 1
ATOM 790 C C . LEU A 1 101 ? -8.616 0.272 19.717 1.00 82.12 101 LEU A C 1
ATOM 792 O O . LEU A 1 101 ? -8.883 0.582 20.872 1.00 82.12 101 LEU A O 1
ATOM 796 N N . TRP A 1 102 ? -9.026 1.011 18.685 1.00 83.00 102 TRP A N 1
ATOM 797 C CA . TRP A 1 102 ? -9.809 2.243 18.800 1.00 83.00 102 TRP A CA 1
ATOM 798 C C . TRP A 1 102 ? -11.325 1.998 18.757 1.00 83.00 102 TRP A C 1
ATOM 800 O O . TRP A 1 102 ? -12.087 2.920 18.482 1.00 83.00 102 TRP A O 1
ATOM 810 N N . LYS A 1 103 ? -11.767 0.748 18.966 1.00 86.44 103 LYS A N 1
ATOM 811 C CA . LYS A 1 103 ? -13.165 0.284 18.867 1.00 86.44 103 LYS A CA 1
ATOM 812 C C . LYS A 1 103 ? -13.805 0.495 17.491 1.00 86.44 103 LYS A C 1
ATOM 814 O O . LYS A 1 103 ? -15.022 0.388 17.356 1.00 86.44 103 LYS A O 1
ATOM 819 N N . LYS A 1 104 ? -12.998 0.764 16.460 1.00 87.12 104 LYS A N 1
ATOM 820 C CA . LYS A 1 104 ? -13.498 0.909 15.094 1.00 87.12 104 LYS A CA 1
ATOM 821 C C . LYS A 1 104 ? -13.813 -0.457 14.502 1.00 87.12 104 LYS A C 1
ATOM 823 O O . LYS A 1 104 ? -12.930 -1.311 14.484 1.00 87.12 104 LYS A O 1
ATOM 828 N N . GLU A 1 105 ? -15.043 -0.634 14.045 1.00 89.75 105 GLU A N 1
ATOM 829 C CA . GLU A 1 105 ? -15.533 -1.873 13.441 1.00 89.75 105 GLU A CA 1
ATOM 830 C C . GLU A 1 105 ? -14.941 -2.095 12.053 1.00 89.75 105 GLU A C 1
ATOM 832 O O . GLU A 1 105 ? -14.848 -1.167 11.248 1.00 89.75 105 GLU A O 1
ATOM 837 N N . LEU A 1 106 ? -14.525 -3.335 11.809 1.00 86.38 106 LEU A N 1
ATOM 838 C CA . LEU A 1 106 ? -14.010 -3.810 10.536 1.00 86.38 106 LEU A CA 1
ATOM 839 C C . LEU A 1 106 ? -15.036 -4.762 9.927 1.00 86.38 106 LEU A C 1
ATOM 841 O O . LEU A 1 106 ? -15.588 -5.615 10.630 1.00 86.38 106 LEU A O 1
ATOM 845 N N . THR A 1 107 ? -15.276 -4.612 8.629 1.00 88.00 107 THR A N 1
ATOM 846 C CA . THR A 1 107 ? -16.258 -5.407 7.895 1.00 88.00 107 THR A CA 1
ATOM 847 C C . THR A 1 107 ? -15.594 -6.296 6.860 1.00 88.00 107 THR A C 1
ATOM 849 O O . THR A 1 107 ? -14.568 -5.928 6.283 1.00 88.00 107 THR A O 1
ATOM 852 N N . ILE A 1 108 ? -16.169 -7.482 6.663 1.00 80.00 108 ILE A N 1
ATOM 853 C CA . ILE A 1 108 ? -15.899 -8.324 5.496 1.00 80.00 108 ILE A CA 1
ATOM 854 C C . ILE A 1 108 ? -16.985 -7.969 4.483 1.00 80.00 108 ILE A C 1
ATOM 856 O O . ILE A 1 108 ? -18.164 -7.905 4.842 1.00 80.00 108 ILE A O 1
ATOM 860 N N . GLY A 1 109 ? -16.553 -7.619 3.273 1.00 62.59 109 GLY A N 1
ATOM 861 C CA . GLY A 1 109 ? -17.436 -7.337 2.141 1.00 62.59 109 GLY A CA 1
ATOM 862 C C . GLY A 1 109 ? -17.944 -8.612 1.498 1.00 62.59 109 GLY A C 1
ATOM 863 O O . GLY A 1 109 ? -17.176 -9.601 1.505 1.00 62.59 109 GLY A O 1
#

pLDDT: mean 78.55, std 16.56, range [39.31, 95.81]

Radius of gyration: 22.19 Å; chains: 1; bounding box: 65×30×56 Å

Secondary structure (DSSP, 8-state):
--SHHHHTT-PPPP------B--HHHHHHHHS--S-GGGTTS----EEEEEEEEE-SSEEEEEEEEEETTT--EEEEEEEEEEGGGSPPPPTTPEEEEE-TT--EEEE-

Sequence (109 aa):
MGLLRRFIGWSPKPRIARTPYVSYSELVRTSLGQFTEAVVSRRESSFFVVASVELGNTTTKCILSATNLADGKTYLLNKTVRLTKHVRPPKPGEQIFGKTLWKKELTIG

=== Feature glossary ===
Legend for the data blocks above and below:

— What the protein is —

The amino-acid sequence is the protein's primary structure: the linear order of residues from the N-terminus to the C-terminus, written in one-letter code. Everything else here — the 3D coordinates, the secondary structure, the domain annotations — is ultimately a consequence of this string.

Database cross-references. InterPro integrates a dozen domain/family signature databases into unified entries with residue-range hits. GO terms attach function/process/location labels with evidence codes. CATH codes position the fold in a four-level structural taxonomy. Organism is the NCBI-taxonomy species name.

— Where its atoms are —

The mmCIF block holds the 3D Cartesian coordinates of each backbone atom (N, Cα, C, O) in ångströms. mmCIF is the PDB's canonical archive format — a tagged-loop text representation of the atomic model.

The six renders are orthographic views along the three Cartesian 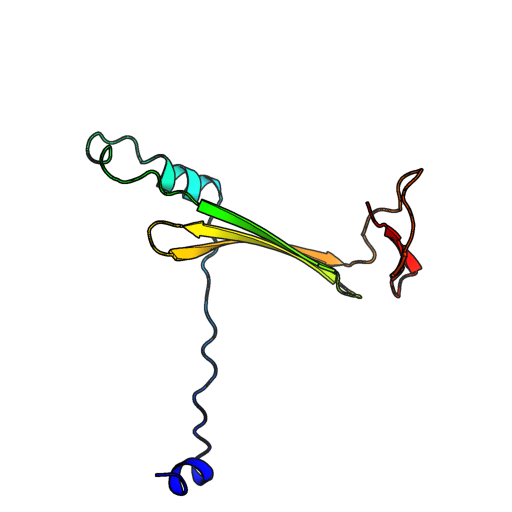axes in both directions. Representation (cartoon, sticks, or surface) and color scheme (sequence-rainbow or by-chain) vary across proteins so the training set covers all the common visualization conventions.

— Local backbone conformation —

Secondary structure is the local, repeating backbone conformation. DSSP classifies it into eight states by reading the hydrogen-bond network: three helix types (H, G, I), two β types (E, B), two non-regular types (T, S), and unstructured coil (-).

SS3 is a coarse helix/strand/coil call (letters a/b/c) made by the P-SEA algorithm from inter-Cα distances and dihedrals. It is less detailed than DSSP but needs only Cα positions.

Backbone dihedral angles. Every residue except chain termini has a φ (preceding-C → N → Cα → C) and a ψ (N → Cα → C → next-N). They are reported in degrees following the IUPAC sign convention. Secondary structure is esse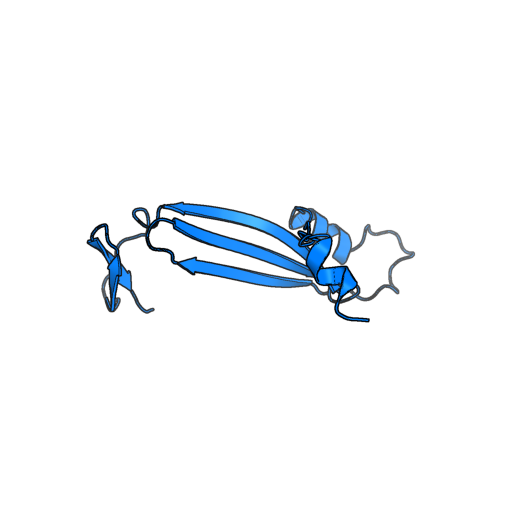ntially a statement about which (φ, ψ) basin each residue occupies.

— Global shape and packing —

The geometric summary reports three shape descriptors. Rg (radius of gyration) measures how spread out the Cα atoms are about their centre of mass; compact globular proteins have small Rg, elongated or unfolded ones large. Cα contacts (<8 Å, |i−j|>4) count long-range residue pairs in spatial proximity — high for tightly packed folds, near zero for rods or random coil. The bounding-box extents give the protein's footprint along x, y, z in Å.

Solvent accessibility: the surface area of each residue that a 1.4 Å water probe can touch, in Å². When only backbone atoms are present the absolute values are lower than full-atom SASA (side chains contribute most of the area) and are flagged as backbone-only.

Plot images: a contact map (which residues are close in 3D, as an N×N binary image), a Ramachandran scatter (backbone torsion angles, revealing secondary-structure composition at a glance), and — for AlphaFold structures — a PAE heatmap (pairwise prediction confidence).

— Structural neighborhood —

Foldseek's 3Di representation compresses backbone geometry into a per-residue letter drawn from a learned twenty-state alphabet. It captures the tertiary interaction pattern around each residue — which residues are packed against it in space, regardless of where they are in sequence.

Structural nearest neighbors (via Foldseek easy-search vs the PDB). Reported per hit: target PDB id, E-value, and alignment TM-score. A TM-score above ~0.5 is the conventional threshold for 'same fold'.

— Confidence and disorder —

pLDDT (predicted Local Distance Difference Test) is AlphaFold's per-residue confidence score, ranging from 0 to 100. Values above 90 indicate high confidence (typically well-packed cores); 70–90 is confident; 50–70 low confidence; below 50 usually means the region is disordered or the prediction is unreliable there. AlphaFold stores pLDDT in the mmCIF B-factor column.

For experimental (PDB) structures, the B-factor (temperature factor) quantifies the positional spread of each atom in the crystal — a combination of thermal vibration and static disorder — in units of Å². High B-factors mark flexible loops or poorly resolved regions; low B-factors mark the rigid, well-ordered core.

Predicted Aligned Error (PAE) is an AlphaFold confidence matrix: entry (i, j) is the expected error in the position of residue j, in ångströms, when the prediction is superimposed on the true structure at residue i. Low PAE within a block of residues means that block is internally rigid and well-predicted; high PAE between two blocks means their relative placement is uncertain even if each block individually is confident.